Protein 1BYP (pdb70)

Radius of gyration: 12.36 Å; Cα contacts (8 Å, |Δi|>4): 236; chains: 1; bounding box: 28×30×32 Å

Secondary structure (DSSP, 8-state):
-EEEES-TTS--SEESSEEEE-TTEEEEEEE-SS--B--EE-TTSS-TT--HHHHSPPTT--B-STT-EEEEEE-S-EEEEEE-GGGTTTT-EEEEEE-

Structure (mmCIF, N/CA/C/O backbone):
data_1BYP
#
_entry.id   1BYP
#
_cell.length_a   55.900
_cell.length_b   55.900
_cell.length_c   68.200
_cell.angle_alpha   90.00
_cell.angle_beta   90.00
_cell.angle_gamma   90.00
#
_symmetry.space_group_name_H-M   'P 43 21 2'
#
loop_
_entity.id
_entity.type
_entity.pdbx_description
1 polymer 'PROTEIN (PLASTOCYANIN)'
2 non-polymer 'COPPER (II) ION'
3 water water
#
loop_
_atom_site.group_PDB
_atom_site.id
_atom_site.type_symbol
_atom_site.label_atom_id
_atom_site.label_alt_id
_atom_site.label_comp_id
_atom_site.label_asym_id
_atom_site.label_entity_id
_atom_site.label_seq_id
_atom_site.pdbx_PDB_ins_code
_atom_site.Cartn_x
_atom_site.Cartn_y
_atom_site.Cartn_z
_atom_site.occupancy
_atom_site.B_iso_or_equiv
_atom_site.auth_seq_id
_atom_site.auth_comp_id
_atom_site.auth_asym_id
_atom_site.auth_atom_id
_atom_site.pdbx_PDB_model_num
ATOM 1 N N . ALA A 1 1 ? 21.979 11.139 6.042 1.00 11.70 1 ALA A N 1
ATOM 2 C CA . ALA A 1 1 ? 20.593 11.089 5.481 1.00 11.71 1 ALA A CA 1
ATOM 3 C C . ALA A 1 1 ? 20.042 12.514 5.379 1.00 13.28 1 ALA A C 1
ATOM 4 O O . ALA A 1 1 ? 20.309 13.356 6.246 1.00 14.16 1 ALA A O 1
ATOM 6 N N . GLU A 1 2 ? 19.197 12.721 4.377 1.00 13.05 2 GLU A N 1
ATOM 7 C CA . GLU A 1 2 ? 18.502 14.018 4.283 1.00 12.61 2 GLU A CA 1
ATOM 8 C C . GLU A 1 2 ? 16.987 13.762 4.285 1.00 11.73 2 GLU A C 1
ATOM 9 O O . GLU A 1 2 ? 16.539 12.751 3.748 1.00 12.01 2 GLU A O 1
ATOM 15 N N . VAL A 1 3 ? 16.220 14.540 5.019 1.00 8.90 3 VAL A N 1
ATOM 16 C CA . VAL A 1 3 ? 14.759 14.377 5.070 1.00 8.96 3 VAL A CA 1
ATOM 17 C C . VAL A 1 3 ? 14.134 15.704 4.634 1.00 9.82 3 VAL A C 1
ATOM 18 O O . VAL A 1 3 ? 14.562 16.745 5.135 1.00 11.79 3 VAL A O 1
ATOM 22 N N . LEU A 1 4 ? 13.207 15.679 3.688 1.00 10.60 4 LEU A N 1
ATOM 23 C CA . LEU A 1 4 ? 12.582 16.920 3.229 1.00 8.29 4 LEU A CA 1
ATOM 24 C C . LEU A 1 4 ? 11.408 17.323 4.121 1.00 10.55 4 LEU A C 1
ATOM 25 O O . LEU A 1 4 ? 10.575 16.508 4.533 1.00 11.01 4 LEU A O 1
ATOM 30 N N . LEU A 1 5 ? 11.361 18.625 4.390 1.00 7.64 5 LEU A N 1
ATOM 31 C CA . LEU A 1 5 ? 10.276 19.184 5.189 1.00 9.48 5 LEU A CA 1
ATOM 32 C C . LEU A 1 5 ? 9.226 19.774 4.244 1.00 10.70 5 LEU A C 1
ATOM 33 O O . LEU A 1 5 ? 9.463 20.800 3.604 1.00 9.60 5 LEU A O 1
ATOM 38 N N . GLY A 1 6 ? 8.147 19.023 4.092 1.00 11.41 6 GLY A N 1
ATOM 39 C CA . GLY A 1 6 ? 7.055 19.305 3.188 1.00 11.49 6 GLY A CA 1
ATOM 40 C C . GLY A 1 6 ? 7.194 18.547 1.876 1.00 15.02 6 GLY A C 1
ATOM 41 O O . GLY A 1 6 ? 8.301 18.319 1.381 1.00 14.57 6 GLY A O 1
ATOM 42 N N . SER A 1 7 ? 6.049 18.242 1.283 1.00 12.93 7 SER A N 1
ATOM 43 C CA . SER A 1 7 ? 6.011 17.548 -0.015 1.00 12.90 7 SER A CA 1
ATOM 44 C C . SER A 1 7 ? 5.886 18.596 -1.107 1.00 12.87 7 SER A C 1
ATOM 45 O O . SER A 1 7 ? 5.268 19.645 -0.873 1.00 14.26 7 SER A O 1
ATOM 48 N N . SER A 1 8 ? 6.283 18.297 -2.342 1.00 12.74 8 SER A N 1
ATOM 49 C CA . SER A 1 8 ? 6.270 19.335 -3.362 1.00 15.21 8 SER A CA 1
ATOM 50 C C . SER A 1 8 ? 4.866 19.788 -3.738 1.00 16.81 8 SER A C 1
ATOM 51 O O . SER A 1 8 ? 4.714 20.884 -4.275 1.00 21.41 8 SER A O 1
ATOM 54 N N . ASP A 1 9 ? 3.884 18.915 -3.593 1.00 17.91 9 ASP A N 1
ATOM 55 C CA . ASP A 1 9 ? 2.501 19.261 -3.907 1.00 23.96 9 ASP A CA 1
ATOM 56 C C . ASP A 1 9 ? 1.827 20.065 -2.800 1.00 23.18 9 ASP A C 1
ATOM 57 O O . ASP A 1 9 ? 0.641 20.387 -2.905 1.00 25.24 9 ASP A O 1
ATOM 62 N N . GLY A 1 10 ? 2.546 20.363 -1.729 1.00 17.56 10 GLY A N 1
ATOM 63 C CA . GLY A 1 10 ? 2.097 21.134 -0.598 1.00 20.06 10 GLY A CA 1
ATOM 64 C C . GLY A 1 10 ? 1.717 20.289 0.613 1.00 16.00 10 GLY A C 1
ATOM 65 O O . GLY A 1 10 ? 1.445 20.853 1.686 1.00 15.99 10 GLY A O 1
ATOM 66 N N . GLY A 1 11 ? 1.827 18.969 0.489 1.00 13.67 11 GLY A N 1
ATOM 67 C CA . GLY A 1 11 ? 1.515 18.088 1.619 1.00 13.14 11 GLY A CA 1
ATOM 68 C C . GLY A 1 11 ? 2.381 18.376 2.834 1.00 15.65 11 GLY A C 1
ATOM 69 O O . GLY A 1 11 ? 3.603 18.581 2.745 1.00 13.55 11 GLY A O 1
ATOM 70 N N . LEU A 1 12 ? 1.736 18.543 3.993 1.00 9.69 12 LEU A N 1
ATOM 71 C CA . LEU A 1 12 ? 2.430 18.822 5.236 1.00 9.55 12 LEU A CA 1
ATOM 72 C C . LEU A 1 12 ? 3.002 17.541 5.828 1.00 11.66 12 LEU A C 1
ATOM 73 O O . LEU A 1 12 ? 2.514 17.016 6.827 1.00 11.80 12 LEU A O 1
ATOM 78 N N . ALA A 1 13 ? 4.107 17.077 5.255 1.00 11.29 13 ALA A N 1
ATOM 79 C CA . ALA A 1 13 ? 4.662 15.778 5.625 1.00 11.99 13 ALA A CA 1
ATOM 80 C C . ALA A 1 13 ? 6.200 15.833 5.589 1.00 10.01 13 ALA A C 1
ATOM 81 O O . ALA A 1 13 ? 6.736 16.636 4.830 1.00 11.57 13 ALA A O 1
ATOM 83 N N . PHE A 1 14 ? 6.825 14.954 6.360 1.00 10.02 14 PHE A N 1
ATOM 84 C CA . PHE A 1 14 ? 8.235 14.611 6.150 1.00 10.58 14 PHE A CA 1
ATOM 85 C C . PHE A 1 14 ? 8.330 13.671 4.950 1.00 12.60 14 PHE A C 1
ATOM 86 O O . PHE A 1 14 ? 7.490 12.783 4.823 1.00 11.95 14 PHE A O 1
ATOM 94 N N . VAL A 1 15 ? 9.317 13.868 4.084 1.00 9.72 15 VAL A N 1
ATOM 95 C CA . VAL A 1 15 ? 9.570 12.987 2.959 1.00 9.63 15 VAL A CA 1
ATOM 96 C C . VAL A 1 15 ? 11.045 12.554 2.972 1.00 14.52 15 VAL A C 1
ATOM 97 O O . VAL A 1 15 ? 11.896 13.417 2.740 1.00 12.15 15 VAL A O 1
ATOM 101 N N . PRO A 1 16 ? 11.336 11.302 3.301 1.00 14.98 16 PRO A N 1
ATOM 102 C CA . PRO A 1 16 ? 10.369 10.269 3.648 1.00 16.08 16 PRO A CA 1
ATOM 103 C C . PRO A 1 16 ? 9.894 10.411 5.086 1.00 13.68 16 PRO A C 1
ATOM 104 O O . PRO A 1 16 ? 10.504 11.148 5.869 1.00 13.87 16 PRO A O 1
ATOM 108 N N . SER A 1 17 ? 8.805 9.737 5.473 1.00 13.44 17 SER A N 1
ATOM 109 C CA . SER A 1 17 ? 8.318 9.900 6.841 1.00 11.14 17 SER A CA 1
ATOM 110 C C . SER A 1 17 ? 8.695 8.732 7.748 1.00 13.26 17 SER A C 1
ATOM 111 O O . SER A 1 17 ? 8.402 8.729 8.938 1.00 14.54 17 SER A O 1
ATOM 114 N N . ASP A 1 18 ? 9.313 7.725 7.171 1.00 12.88 18 ASP A N 1
ATOM 115 C CA . ASP A 1 18 ? 9.820 6.565 7.904 1.00 15.09 18 ASP A CA 1
ATOM 116 C C . ASP A 1 18 ? 11.146 6.175 7.240 1.00 13.90 18 ASP A C 1
ATOM 117 O O . ASP A 1 18 ? 11.216 6.116 6.008 1.00 16.96 18 ASP A O 1
ATOM 122 N N . LEU A 1 19 ? 12.239 6.293 7.979 1.00 13.93 19 LEU A N 1
ATOM 123 C CA . LEU A 1 19 ? 13.529 5.958 7.380 1.00 17.01 19 LEU A CA 1
ATOM 124 C C . LEU A 1 19 ? 14.415 5.231 8.394 1.00 14.18 19 LEU A C 1
ATOM 125 O O . LEU A 1 19 ? 14.152 5.271 9.592 1.00 15.19 19 LEU A O 1
ATOM 130 N N . SER A 1 20 ? 15.464 4.623 7.861 1.00 13.27 20 SER A N 1
ATOM 131 C CA . SER A 1 20 ? 16.458 3.928 8.673 1.00 18.93 20 SER A CA 1
ATOM 132 C C . SER A 1 20 ? 17.845 4.549 8.463 1.00 13.57 20 SER A C 1
ATOM 133 O O . SER A 1 20 ? 18.230 4.818 7.325 1.00 15.59 20 SER A O 1
ATOM 136 N N . ILE A 1 21 ? 18.566 4.723 9.556 1.00 13.87 21 ILE A N 1
ATOM 137 C CA . ILE A 1 21 ? 19.928 5.253 9.468 1.00 13.67 21 ILE A CA 1
ATOM 138 C C . ILE A 1 21 ? 20.870 4.402 10.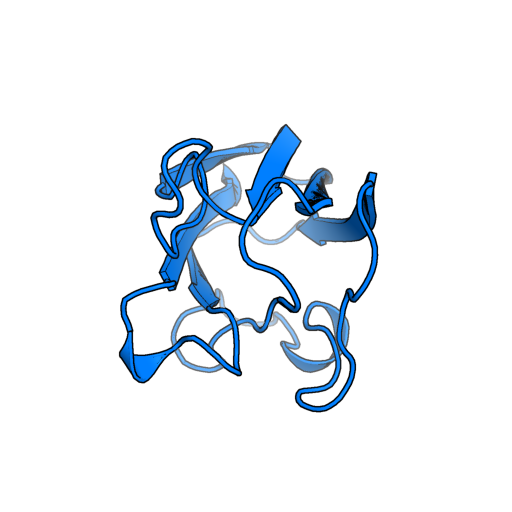315 1.00 16.63 21 ILE A C 1
ATOM 139 O O . ILE A 1 21 ? 20.415 3.559 11.088 1.00 16.51 21 ILE A O 1
ATOM 144 N N . ALA A 1 22 ? 22.166 4.624 10.130 1.00 12.62 22 ALA A N 1
ATOM 145 C CA . ALA A 1 22 ? 23.190 3.944 10.920 1.00 14.87 22 ALA A CA 1
ATOM 146 C C . ALA A 1 22 ? 23.446 4.704 12.214 1.00 16.85 22 ALA A C 1
ATOM 147 O O . ALA A 1 22 ? 23.299 5.928 12.260 1.00 15.96 22 ALA A O 1
ATOM 149 N N . SER A 1 23 ? 23.757 3.988 13.294 1.00 12.30 23 SER A N 1
ATOM 150 C CA . SER A 1 23 ? 24.194 4.678 14.515 1.00 14.40 23 SER A CA 1
ATOM 151 C C . SER A 1 23 ? 25.360 5.634 14.200 1.00 11.55 23 SER A C 1
ATOM 152 O O . SER A 1 23 ? 26.317 5.227 13.537 1.00 14.72 23 SER A O 1
ATOM 155 N N . GLY A 1 24 ? 25.254 6.901 14.582 1.00 12.02 24 GLY A N 1
ATOM 156 C CA . GLY A 1 24 ? 26.249 7.930 14.334 1.00 11.91 24 GLY A CA 1
ATOM 157 C C . GLY A 1 24 ? 26.000 8.718 13.053 1.00 14.34 24 GLY A C 1
ATOM 158 O O . GLY A 1 24 ? 26.810 9.570 12.687 1.00 12.46 24 GLY A O 1
ATOM 159 N N . GLU A 1 25 ? 24.944 8.385 12.312 1.00 10.64 25 GLU A N 1
ATOM 160 C CA . GLU A 1 25 ? 24.613 9.075 11.070 1.00 13.17 25 GLU A CA 1
ATOM 161 C C . GLU A 1 25 ? 23.979 10.439 11.361 1.00 11.68 25 GLU A C 1
ATOM 162 O O . GLU A 1 25 ? 23.207 10.600 12.310 1.00 10.79 25 GLU A O 1
ATOM 168 N N . LYS A 1 26 ? 24.389 11.421 10.560 1.00 9.96 26 LYS A N 1
ATOM 169 C CA . LYS A 1 26 ? 23.806 12.756 10.621 1.00 9.68 26 LYS A CA 1
ATOM 170 C C . LYS A 1 26 ? 22.539 12.849 9.759 1.00 11.28 26 LYS A C 1
ATOM 171 O O . LYS A 1 26 ? 22.512 12.448 8.591 1.00 12.35 26 LYS A O 1
ATOM 177 N N . ILE A 1 27 ? 21.457 13.330 10.365 1.00 9.90 27 ILE A N 1
ATOM 178 C CA . ILE A 1 27 ? 20.264 13.623 9.575 1.00 10.61 27 ILE A CA 1
ATOM 179 C C . ILE A 1 27 ? 20.191 15.133 9.311 1.00 9.43 27 ILE A C 1
ATOM 180 O O . ILE A 1 27 ? 20.206 15.930 10.237 1.00 11.57 27 ILE A O 1
ATOM 185 N N . THR A 1 28 ? 20.050 15.507 8.049 1.00 11.17 28 THR A N 1
ATOM 186 C CA . THR A 1 28 ? 19.804 16.920 7.731 1.00 10.68 28 THR A CA 1
ATOM 187 C C . THR A 1 28 ? 18.347 17.084 7.293 1.00 11.27 28 THR A C 1
ATOM 188 O O . THR A 1 28 ? 17.927 16.532 6.272 1.00 12.03 28 THR A O 1
ATOM 192 N N . PHE A 1 29 ? 17.611 17.869 8.070 1.00 8.81 29 PHE A N 1
ATOM 193 C CA . PHE A 1 29 ? 16.223 18.171 7.717 1.00 8.80 29 PHE A CA 1
ATOM 194 C C . PHE A 1 29 ? 16.176 19.481 6.922 1.00 10.76 29 PHE A C 1
ATOM 195 O O . PHE A 1 29 ? 16.662 20.505 7.398 1.00 14.44 29 PHE A O 1
ATOM 203 N N . LYS A 1 30 ? 15.691 19.423 5.705 1.00 8.61 30 LYS A N 1
ATOM 204 C CA . LYS A 1 30 ? 15.783 20.528 4.760 1.00 12.33 30 LYS A CA 1
ATOM 205 C C . LYS A 1 30 ? 14.408 21.072 4.370 1.00 12.02 30 LYS A C 1
ATOM 206 O O . LYS A 1 30 ? 13.571 20.331 3.846 1.00 10.61 30 LYS A O 1
ATOM 212 N N . ASN A 1 31 ? 14.231 22.388 4.424 1.00 11.70 31 ASN A N 1
ATOM 213 C CA . ASN A 1 31 ? 12.962 23.001 4.012 1.00 13.24 31 ASN A CA 1
ATOM 214 C C . ASN A 1 31 ? 12.707 22.768 2.527 1.00 14.08 31 ASN A C 1
ATOM 215 O O . ASN A 1 31 ? 13.582 23.025 1.700 1.00 14.96 31 ASN A O 1
ATOM 220 N N . ASN A 1 32 ? 11.537 22.232 2.183 1.00 11.10 32 ASN A N 1
ATOM 221 C CA . ASN A 1 32 ? 11.225 21.892 0.798 1.00 9.77 32 ASN A CA 1
ATOM 222 C C . A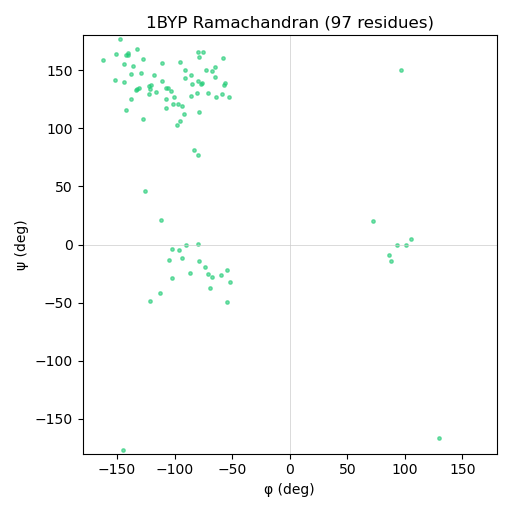SN A 1 32 ? 9.979 22.628 0.324 1.00 14.44 32 ASN A C 1
ATOM 223 O O . ASN A 1 32 ? 9.993 23.288 -0.717 1.00 15.99 32 ASN A O 1
ATOM 228 N N . ALA A 1 33 ? 8.897 22.612 1.091 1.00 12.72 33 ALA A N 1
ATOM 229 C CA . ALA A 1 33 ? 7.694 23.376 0.765 1.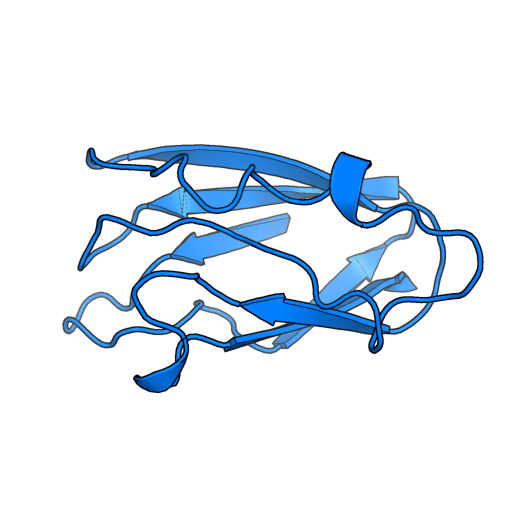00 14.27 33 ALA A CA 1
ATOM 230 C C . ALA A 1 33 ? 6.805 23.523 2.002 1.00 14.59 33 ALA A C 1
ATOM 231 O O . ALA A 1 33 ? 6.927 22.745 2.948 1.00 12.25 33 ALA A O 1
ATOM 233 N N . GLY A 1 34 ? 5.929 24.528 1.992 1.00 14.68 34 GLY A N 1
ATOM 234 C CA . GLY A 1 34 ? 4.921 24.692 3.030 1.00 14.38 34 GLY A CA 1
ATOM 235 C C . GLY A 1 34 ? 5.436 25.146 4.377 1.00 14.26 34 GLY A C 1
ATOM 236 O O . GLY A 1 34 ? 4.818 24.926 5.428 1.00 13.47 34 GLY A O 1
ATOM 237 N N . PHE A 1 35 ? 6.630 25.750 4.420 1.00 16.95 35 PHE A N 1
ATOM 238 C CA . PHE A 1 35 ? 7.169 26.190 5.703 1.00 18.54 35 PHE A CA 1
ATOM 239 C C . PHE A 1 35 ? 6.445 27.446 6.170 1.00 20.52 35 PHE A C 1
ATOM 240 O O . PHE A 1 35 ? 5.652 28.021 5.417 1.00 20.29 35 PHE A O 1
ATOM 248 N N . PRO A 1 36 ? 6.630 27.775 7.441 1.00 20.31 36 PRO A N 1
ATOM 249 C CA . PRO A 1 36 ? 7.711 27.288 8.272 1.00 15.42 36 PRO A CA 1
ATOM 250 C C . PRO A 1 36 ? 7.488 25.876 8.811 1.00 13.22 36 PRO A C 1
ATOM 251 O O . PRO A 1 36 ? 6.359 25.446 9.013 1.00 15.59 36 PRO A O 1
ATOM 255 N N . HIS A 1 37 ? 8.573 25.244 9.246 1.00 13.20 37 HIS A N 1
ATOM 256 C CA . HIS A 1 37 ? 8.552 23.940 9.898 1.00 12.37 37 HIS A CA 1
ATOM 257 C C . HIS A 1 37 ? 9.598 23.951 11.017 1.00 12.33 37 HIS A C 1
ATOM 258 O O . HIS A 1 37 ? 10.507 24.791 11.022 1.00 15.40 37 HIS A O 1
ATOM 265 N N . ASN A 1 38 ? 9.510 23.004 11.938 1.00 10.97 38 ASN A N 1
ATOM 266 C CA . ASN A 1 38 ? 10.654 22.675 12.791 1.00 11.58 38 ASN A CA 1
ATOM 267 C C . ASN A 1 38 ? 10.628 21.172 13.061 1.00 14.55 38 ASN A C 1
ATOM 268 O O . ASN A 1 38 ? 9.829 20.436 12.464 1.00 11.69 38 ASN A O 1
ATOM 273 N N . ASP A 1 39 ? 11.566 20.702 13.875 1.00 13.03 39 ASP A N 1
ATOM 274 C CA . ASP A 1 39 ? 11.527 19.311 14.268 1.00 14.93 39 ASP A CA 1
ATOM 275 C C . ASP A 1 39 ? 11.722 19.167 15.766 1.00 10.92 39 ASP A C 1
ATOM 276 O O . ASP A 1 39 ? 12.728 19.585 16.332 1.00 12.47 39 ASP A O 1
ATOM 281 N N . LEU A 1 40 ? 10.816 18.331 16.250 1.00 10.33 40 LEU A N 1
ATOM 282 C CA . LEU A 1 40 ? 10.824 18.096 17.699 1.00 14.44 40 LEU A CA 1
ATOM 283 C C . LEU A 1 40 ? 10.713 16.586 17.946 1.00 14.31 40 LEU A C 1
ATOM 284 O O . LEU A 1 40 ? 9.796 16.006 17.368 1.00 14.77 40 LEU A O 1
ATOM 289 N N . PHE A 1 41 ? 11.551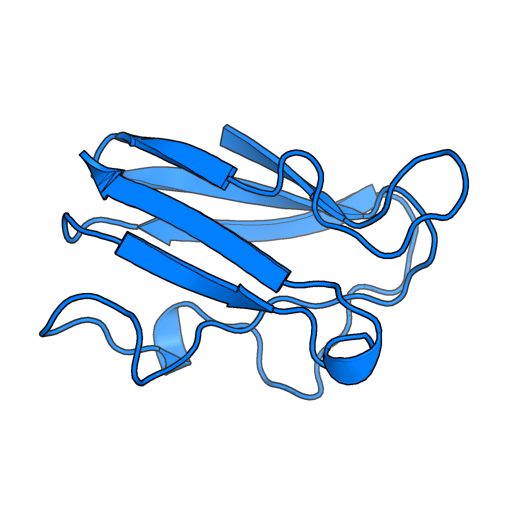 16.049 18.817 1.00 13.08 41 PHE A N 1
ATOM 290 C CA . PHE A 1 41 ? 11.420 14.618 19.133 1.00 13.75 41 PHE A CA 1
ATOM 291 C C . PHE A 1 41 ? 10.481 14.443 20.325 1.00 15.24 41 PHE A C 1
ATOM 292 O O . PHE A 1 41 ? 10.498 15.238 21.264 1.00 17.19 41 PHE A O 1
ATOM 300 N N . ASP A 1 42 ? 9.697 13.381 20.276 1.00 17.18 42 ASP A N 1
ATOM 301 C CA . ASP A 1 42 ? 8.754 13.004 21.323 1.00 20.73 42 ASP A CA 1
ATOM 302 C C . ASP A 1 42 ? 9.489 12.318 22.482 1.00 15.22 42 ASP A C 1
ATOM 303 O O . ASP A 1 42 ? 9.939 11.180 22.346 1.00 15.40 42 ASP A O 1
ATOM 308 N N . LYS A 1 43 ? 9.497 12.968 23.634 1.00 19.73 43 LYS A N 1
ATOM 309 C CA . LYS A 1 43 ? 10.112 12.458 24.846 1.00 23.69 43 LYS A CA 1
ATOM 310 C C . LYS A 1 43 ? 9.652 11.091 25.303 1.00 25.90 43 LYS A C 1
ATOM 311 O O . LYS A 1 43 ? 10.440 10.357 25.918 1.00 27.55 43 LYS A O 1
ATOM 317 N N . LYS A 1 44 ? 8.473 10.619 24.901 1.00 26.72 44 LYS A N 1
ATOM 318 C CA . LYS A 1 44 ? 8.042 9.278 25.286 1.00 28.91 44 LYS A CA 1
ATOM 319 C C . LYS A 1 44 ? 8.390 8.217 24.247 1.00 27.65 44 LYS A C 1
ATOM 320 O O . LYS A 1 44 ? 7.988 7.063 24.438 1.00 26.72 44 LYS A O 1
ATOM 326 N N . GLU A 1 45 ? 8.816 8.603 23.046 1.00 22.63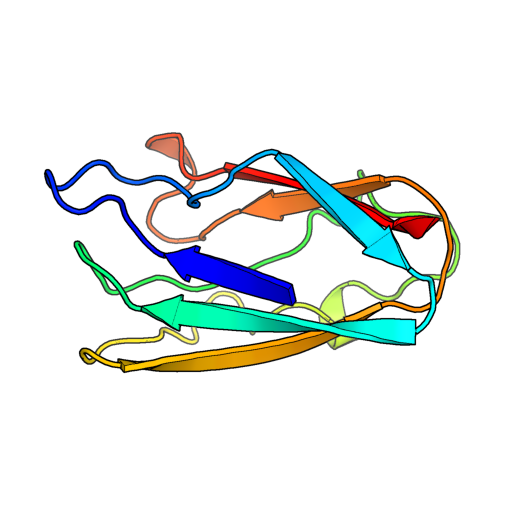 45 GLU A N 1
ATOM 327 C CA . GLU A 1 45 ? 9.047 7.625 21.983 1.00 21.60 45 GLU A CA 1
ATOM 328 C C . GLU A 1 45 ? 10.472 7.763 21.431 1.00 18.64 45 GLU A C 1
ATOM 329 O O . GLU A 1 45 ? 10.651 7.893 20.217 1.00 20.08 45 GLU A O 1
ATOM 335 N N . VAL A 1 46 ? 11.446 7.873 22.307 1.00 20.51 46 VAL A N 1
ATOM 336 C CA . VAL A 1 46 ? 12.860 7.753 21.951 1.00 21.40 46 VAL A CA 1
ATOM 337 C C . VAL A 1 46 ? 13.507 6.712 22.865 1.00 22.73 46 VAL A C 1
ATOM 338 O O . VAL A 1 46 ? 12.952 6.457 23.935 1.00 21.60 46 VAL A O 1
ATOM 342 N N . PRO A 1 47 ? 14.639 6.144 22.482 1.00 25.74 47 PRO A N 1
ATOM 343 C CA . PRO A 1 47 ? 15.345 5.162 23.297 1.00 26.11 47 PRO A CA 1
ATOM 344 C C . PRO A 1 47 ? 15.724 5.708 24.670 1.00 24.83 47 PRO A C 1
ATOM 345 O O . PRO A 1 47 ? 16.002 6.890 24.850 1.00 21.05 47 PRO A O 1
ATOM 349 N N . ALA A 1 48 ? 15.993 4.808 25.619 1.00 27.92 48 ALA A N 1
ATOM 350 C CA . ALA A 1 48 ? 16.394 5.225 26.962 1.00 32.99 48 ALA A CA 1
ATOM 351 C C . ALA A 1 48 ? 17.738 5.942 26.955 1.00 28.85 48 ALA A C 1
ATOM 352 O O . ALA A 1 48 ? 18.643 5.616 26.190 1.00 32.57 48 ALA A O 1
ATOM 354 N N . GLY A 1 49 ? 17.898 6.954 27.809 1.00 28.80 49 GLY A N 1
ATOM 355 C CA . GLY A 1 49 ? 19.169 7.653 27.877 1.00 35.03 49 GLY A CA 1
ATOM 356 C C . GLY A 1 49 ? 19.312 8.823 26.913 1.00 35.93 49 GLY A C 1
ATOM 357 O O . GLY A 1 49 ? 20.308 9.551 26.984 1.00 39.98 49 GLY A O 1
ATOM 358 N N . VAL A 1 50 ? 18.435 8.937 25.922 1.00 31.31 50 VAL A N 1
ATOM 359 C CA . VAL A 1 50 ? 18.467 10.065 24.988 1.00 27.03 50 VAL A CA 1
ATOM 360 C C . VAL A 1 50 ? 17.801 11.276 25.638 1.00 25.51 50 VAL A C 1
ATOM 361 O O . VAL A 1 50 ? 16.675 11.212 26.129 1.00 26.02 50 VAL A O 1
ATOM 365 N N . ASP A 1 51 ? 18.476 12.415 25.595 1.00 28.54 51 ASP A N 1
ATOM 366 C CA . ASP A 1 51 ? 17.904 13.680 26.050 1.00 26.52 51 ASP A CA 1
ATOM 367 C C . ASP A 1 51 ? 17.306 14.432 24.854 1.00 20.82 51 ASP A C 1
ATOM 368 O O . ASP A 1 51 ? 18.038 14.837 23.957 1.00 22.44 51 ASP A O 1
ATOM 373 N N . VAL A 1 52 ? 15.988 14.444 24.786 1.00 23.81 52 VAL A N 1
ATOM 374 C CA . VAL A 1 52 ? 15.197 15.066 23.738 1.00 23.33 52 VAL A CA 1
ATOM 375 C C . VAL A 1 52 ? 15.428 16.557 23.596 1.00 23.17 52 VAL A C 1
ATOM 376 O O . VAL A 1 52 ? 15.434 17.103 22.480 1.00 19.88 52 VAL A O 1
ATOM 38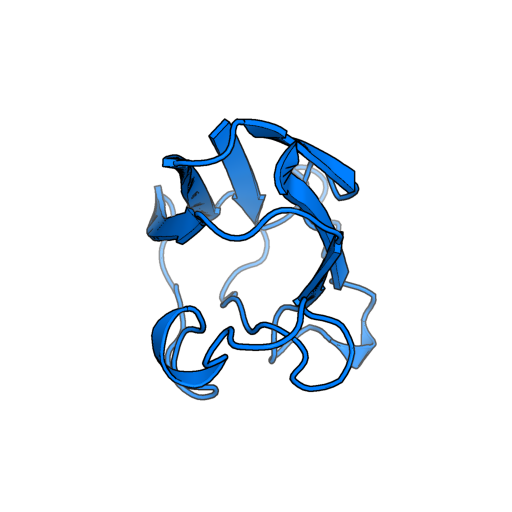0 N N . THR A 1 53 ? 15.852 17.233 24.670 1.00 21.68 53 THR A N 1
ATOM 381 C CA . THR A 1 53 ? 16.168 18.651 24.567 1.00 28.84 53 THR A CA 1
ATOM 382 C C . THR A 1 53 ? 17.477 18.912 23.836 1.00 27.66 53 THR A C 1
ATOM 383 O O . THR A 1 53 ? 17.664 19.991 23.266 1.00 28.92 53 THR A O 1
ATOM 387 N N . LYS A 1 54 ? 18.354 17.913 23.729 1.00 23.90 54 LYS A N 1
ATOM 388 C CA . LYS A 1 54 ? 19.579 18.115 22.973 1.00 26.23 54 LYS A CA 1
ATOM 389 C C . LYS A 1 54 ? 19.405 17.842 21.489 1.00 24.23 54 LYS A C 1
ATOM 390 O O . LYS A 1 54 ? 20.147 18.354 20.645 1.00 29.46 54 LYS A O 1
ATOM 396 N N . ILE A 1 55 ? 18.423 17.030 21.118 1.00 16.45 55 ILE A N 1
ATOM 397 C CA . ILE A 1 55 ? 18.285 16.671 19.714 1.00 16.57 55 ILE A CA 1
ATOM 398 C C . ILE A 1 55 ? 17.133 17.382 19.020 1.00 15.15 55 ILE A C 1
ATOM 399 O O . ILE A 1 55 ? 17.042 17.384 17.789 1.00 17.31 55 ILE A O 1
ATOM 404 N N . SER A 1 56 ? 16.242 18.002 19.778 1.00 16.63 56 SER A N 1
ATOM 405 C CA . SER A 1 56 ? 15.110 18.731 19.219 1.00 15.06 56 SER A CA 1
ATOM 406 C C . SER A 1 56 ? 15.483 20.199 19.002 1.00 18.09 56 SER A C 1
ATOM 407 O O . SER A 1 56 ? 16.220 20.806 19.772 1.00 17.81 56 SER A O 1
ATOM 410 N N . MET A 1 57 ? 14.853 20.815 18.003 1.00 17.06 57 MET A N 1
ATOM 411 C CA . MET A 1 57 ? 14.804 22.276 18.001 1.00 17.96 57 MET A CA 1
ATOM 412 C C . MET A 1 57 ? 13.937 22.730 19.182 1.00 19.63 57 MET A C 1
ATOM 413 O O . MET A 1 57 ? 12.918 22.111 19.496 1.00 20.98 57 MET A O 1
ATOM 418 N N . PRO A 1 58 ? 14.216 23.889 19.760 1.00 22.63 58 PRO A N 1
ATOM 419 C CA . PRO A 1 58 ? 13.262 24.511 20.679 1.00 25.87 58 PRO A CA 1
ATOM 420 C C . PRO A 1 58 ? 11.922 24.685 19.964 1.00 28.40 58 PRO A C 1
ATOM 421 O O . PRO A 1 58 ? 11.884 24.928 18.756 1.00 25.95 58 PRO A O 1
ATOM 425 N N . GLU A 1 59 ? 10.829 24.411 20.656 1.00 27.48 59 GLU A N 1
ATOM 426 C CA . GLU A 1 59 ? 9.484 24.372 20.130 1.00 35.75 59 GLU A CA 1
ATOM 427 C C . GLU A 1 59 ? 9.100 25.628 19.363 1.00 38.07 59 GLU A C 1
ATOM 428 O O . GLU A 1 59 ? 8.275 25.553 18.449 1.00 39.37 59 GLU A O 1
ATOM 434 N N . GLU A 1 60 ? 9.633 26.775 19.769 1.00 33.12 60 GLU A N 1
ATOM 435 C CA . GLU A 1 60 ? 9.308 28.039 19.149 1.00 36.34 60 GLU A CA 1
ATOM 436 C C . GLU A 1 60 ? 10.287 28.514 18.091 1.00 33.34 60 GLU A C 1
ATOM 437 O O . GLU A 1 60 ? 10.061 29.554 17.464 1.00 31.97 60 GLU A O 1
ATOM 443 N N . ASP A 1 61 ? 11.397 27.814 17.881 1.00 24.91 61 ASP A N 1
ATOM 444 C CA . ASP A 1 61 ? 12.285 28.136 16.766 1.00 25.45 61 ASP A CA 1
ATOM 445 C C . ASP A 1 61 ? 11.704 27.534 15.480 1.00 22.16 61 ASP A C 1
ATOM 446 O O . ASP A 1 61 ? 11.307 26.368 15.498 1.00 22.80 61 ASP A O 1
ATOM 451 N N . LEU A 1 62 ? 11.796 28.268 14.383 1.00 18.08 62 LEU A N 1
ATOM 452 C CA . LEU A 1 62 ? 11.221 27.844 13.110 1.00 18.85 62 LEU A CA 1
ATOM 453 C C . LEU A 1 62 ? 12.265 27.937 11.993 1.00 20.12 62 LEU A C 1
ATOM 454 O O . LEU A 1 62 ? 13.117 28.822 11.972 1.00 18.98 62 LEU A O 1
ATOM 459 N N . LEU A 1 63 ? 12.184 27.048 11.017 1.00 14.56 63 LEU A N 1
ATOM 460 C CA . LEU A 1 63 ? 12.885 27.205 9.743 1.00 15.59 63 LEU A CA 1
ATOM 461 C C . LEU A 1 63 ? 11.922 27.910 8.791 1.00 15.22 63 LEU A C 1
ATOM 462 O O . LEU A 1 63 ? 10.909 27.327 8.433 1.00 15.38 63 LEU A O 1
ATOM 467 N N . ASN A 1 64 ? 12.210 29.152 8.407 1.00 16.69 64 ASN A N 1
ATOM 468 C CA . ASN A 1 64 ? 11.228 29.989 7.738 1.00 20.06 64 ASN A CA 1
ATOM 469 C C . ASN A 1 64 ? 11.438 30.081 6.233 1.00 20.09 64 ASN A C 1
ATOM 470 O O . ASN A 1 64 ? 10.491 30.307 5.478 1.00 22.14 64 ASN A O 1
ATOM 475 N N . ALA A 1 65 ? 12.681 29.947 5.784 1.00 18.31 65 ALA A N 1
ATOM 476 C CA . ALA A 1 65 ? 13.012 30.311 4.408 1.00 21.87 65 ALA A CA 1
ATOM 477 C C . ALA A 1 65 ? 13.341 29.106 3.551 1.00 19.36 65 ALA A C 1
ATOM 478 O O . ALA A 1 65 ? 13.714 28.051 4.059 1.00 15.03 65 ALA A O 1
ATOM 480 N N . PRO A 1 66 ? 13.186 29.191 2.238 1.00 20.33 66 PRO A N 1
ATOM 481 C CA . PRO A 1 66 ? 13.553 28.072 1.381 1.00 19.85 66 PRO A CA 1
ATOM 482 C C . PRO A 1 66 ? 15.016 27.700 1.589 1.00 20.13 66 PRO A C 1
ATOM 483 O O . PRO A 1 66 ? 15.839 28.561 1.917 1.00 20.55 66 PRO A O 1
ATOM 487 N N . GLY A 1 67 ? 15.277 26.397 1.665 1.00 24.28 67 GLY A N 1
ATOM 488 C CA . GLY A 1 67 ? 16.636 25.890 1.773 1.00 25.31 67 GLY A CA 1
ATOM 489 C C . GLY A 1 67 ? 17.171 25.816 3.193 1.00 22.98 67 GLY A C 1
ATOM 490 O O . GLY A 1 67 ? 18.285 25.322 3.410 1.00 22.79 67 GLY A O 1
ATOM 491 N N . GLU A 1 68 ? 16.465 26.375 4.178 1.00 13.92 68 GLU A N 1
ATOM 492 C CA . GLU A 1 68 ? 17.034 26.326 5.532 1.00 15.47 68 GLU A CA 1
ATOM 493 C C . GLU A 1 68 ? 17.124 24.867 5.997 1.00 15.39 68 GLU A C 1
ATOM 494 O O . GLU A 1 68 ? 16.253 24.066 5.654 1.00 16.09 68 GLU A O 1
ATOM 500 N N . GLU A 1 69 ? 18.065 24.574 6.883 1.00 14.40 69 GLU A N 1
ATOM 501 C CA . GLU A 1 69 ? 18.366 23.212 7.308 1.00 15.34 69 GLU A CA 1
ATOM 502 C C . GLU A 1 69 ? 18.545 23.153 8.828 1.00 15.30 69 GLU A C 1
ATOM 503 O O . GLU A 1 69 ? 18.973 24.117 9.454 1.00 16.21 69 GLU A O 1
ATOM 509 N N . TYR A 1 70 ? 18.286 21.982 9.385 1.00 12.61 70 TYR A N 1
ATOM 510 C CA . TYR A 1 70 ? 18.562 21.642 10.772 1.00 10.88 70 TYR A CA 1
ATOM 511 C C . TYR A 1 70 ? 19.131 20.210 10.770 1.00 12.47 70 TYR A C 1
ATOM 512 O O . TYR A 1 70 ? 18.534 19.321 10.169 1.00 12.80 70 TYR A O 1
ATOM 521 N N . SER A 1 71 ? 20.302 20.033 11.352 1.00 12.00 71 SER A N 1
ATOM 522 C CA . SER A 1 71 ? 21.001 18.749 11.357 1.00 12.13 71 SER A CA 1
ATOM 523 C C . SER A 1 71 ? 21.173 18.234 12.777 1.00 13.08 71 SER A C 1
ATOM 524 O O . SER A 1 71 ? 21.421 18.994 13.716 1.00 13.99 71 SER A O 1
ATOM 527 N N . VAL A 1 72 ? 21.115 16.910 12.910 1.00 12.38 72 VAL A N 1
ATOM 528 C CA . VAL A 1 72 ? 21.323 16.284 14.208 1.00 15.38 72 VAL A CA 1
ATOM 529 C C . VAL A 1 72 ? 21.893 14.885 13.997 1.00 13.03 72 VAL A C 1
ATOM 530 O O . VAL A 1 72 ? 21.680 14.261 12.963 1.00 12.63 72 VAL A O 1
ATOM 534 N N . THR A 1 73 ? 22.825 14.514 14.873 1.00 13.69 73 THR A N 1
ATOM 535 C CA . THR A 1 73 ? 23.361 13.159 14.776 1.00 12.51 73 THR A CA 1
ATOM 536 C C . THR A 1 73 ? 22.742 12.298 15.878 1.00 15.08 73 THR A C 1
ATOM 537 O O . THR A 1 73 ? 22.765 12.695 17.040 1.00 14.80 73 THR A O 1
ATOM 541 N N . LEU A 1 74 ? 22.273 11.122 15.489 1.00 12.54 74 LEU A N 1
ATOM 542 C CA . LEU A 1 74 ? 21.747 10.171 16.469 1.00 14.15 74 LEU A CA 1
ATOM 543 C C . LEU A 1 74 ? 22.721 9.005 16.657 1.00 13.43 74 LEU A C 1
ATOM 544 O O . LEU A 1 74 ? 23.137 8.361 15.702 1.00 13.67 74 LEU A O 1
ATOM 549 N N . THR A 1 75 ? 22.967 8.640 17.907 1.00 15.40 75 THR A N 1
ATOM 550 C CA . THR A 1 75 ? 23.859 7.529 18.214 1.00 22.65 75 THR A CA 1
ATOM 551 C C . THR A 1 75 ? 23.158 6.331 18.832 1.00 19.90 75 THR A C 1
ATOM 552 O O . THR A 1 75 ? 23.491 5.196 18.479 1.00 24.23 75 THR A O 1
ATOM 556 N N . GLU A 1 76 ? 22.226 6.524 19.763 1.00 20.25 76 GLU A N 1
ATOM 557 C CA . GLU A 1 76 ? 21.581 5.420 20.468 1.00 20.42 76 GLU A CA 1
ATOM 558 C C . GLU A 1 76 ? 20.636 4.650 19.554 1.00 21.42 76 GLU A C 1
ATOM 559 O O . GLU A 1 76 ? 19.870 5.261 18.805 1.00 17.66 76 GLU A O 1
ATOM 565 N N . LYS A 1 77 ? 20.764 3.325 19.524 1.00 17.96 77 LYS A N 1
ATOM 566 C CA . LYS A 1 77 ? 19.959 2.499 18.626 1.00 18.82 77 LYS A CA 1
ATOM 567 C C . LYS A 1 77 ? 18.508 2.414 19.094 1.00 19.59 77 LYS A C 1
ATOM 568 O O . LYS A 1 77 ? 18.218 2.481 20.287 1.00 19.85 77 LYS A O 1
ATOM 574 N N . GLY A 1 78 ? 17.598 2.250 18.146 1.00 16.91 78 GLY A N 1
ATOM 575 C CA . GLY A 1 78 ? 16.176 2.112 18.472 1.00 17.90 78 GLY A CA 1
ATOM 576 C C . GLY A 1 78 ? 15.344 3.075 17.617 1.00 18.29 78 GLY A C 1
ATOM 577 O O . GLY A 1 78 ? 15.831 3.604 16.618 1.00 16.20 78 GLY A O 1
ATOM 578 N N . THR A 1 79 ? 14.086 3.245 18.003 1.00 18.33 79 THR A N 1
ATOM 579 C CA . THR A 1 79 ? 13.130 4.021 17.227 1.00 19.22 79 THR A CA 1
ATOM 580 C C . THR A 1 79 ? 12.858 5.376 17.865 1.00 15.92 79 THR A C 1
ATOM 581 O O . THR A 1 79 ? 12.835 5.515 19.089 1.00 16.24 79 THR A O 1
ATOM 585 N N . TYR A 1 80 ? 12.864 6.412 17.035 1.00 13.05 80 TYR A N 1
ATOM 586 C CA . TYR A 1 80 ? 12.644 7.785 17.476 1.00 13.17 80 TYR A CA 1
ATOM 587 C C . TYR A 1 80 ? 11.424 8.344 16.732 1.00 14.58 80 TYR A C 1
ATOM 588 O O . TYR A 1 80 ? 11.369 8.247 15.511 1.00 14.37 80 TYR A O 1
ATOM 597 N N . LYS A 1 81 ? 10.516 8.991 17.461 1.00 14.19 81 LYS A N 1
ATOM 598 C CA . LYS A 1 81 ? 9.387 9.598 16.744 1.00 15.10 81 LYS A CA 1
ATOM 599 C C . LYS A 1 81 ? 9.578 11.113 16.838 1.00 11.04 81 LYS A C 1
ATOM 600 O O . LYS A 1 81 ? 10.055 11.588 17.867 1.00 15.09 81 LYS A O 1
ATOM 606 N N . PHE A 1 82 ? 9.268 11.797 15.745 1.00 12.91 82 PHE A N 1
ATOM 607 C CA . PHE A 1 82 ? 9.436 13.254 15.750 1.00 12.82 82 PHE A CA 1
ATOM 608 C C . PHE A 1 82 ? 8.278 13.916 15.016 1.00 11.55 82 PHE A C 1
ATOM 609 O O . PHE A 1 82 ? 7.457 13.260 14.365 1.00 12.09 82 PHE A O 1
ATOM 617 N N . TYR A 1 83 ? 8.126 15.220 15.239 1.00 9.15 83 TYR A N 1
ATOM 618 C CA . TYR A 1 83 ? 7.027 15.925 14.598 1.00 11.30 83 TYR A CA 1
ATOM 619 C C . TYR A 1 83 ? 7.399 17.385 14.367 1.00 9.15 83 TYR A C 1
ATOM 620 O O . TYR A 1 83 ? 8.366 17.883 14.931 1.00 13.87 83 TYR A O 1
ATOM 629 N N . CYS A 1 84 ? 6.627 18.038 13.513 1.00 9.67 84 CYS A N 1
ATOM 630 C CA . CYS A 1 84 ? 6.787 19.477 13.300 1.00 8.75 84 CYS A CA 1
ATOM 631 C C . CYS A 1 84 ? 5.747 20.203 14.164 1.00 11.58 84 CYS A C 1
ATOM 632 O O . CYS A 1 84 ? 4.547 19.956 13.975 1.00 12.73 84 CYS A O 1
ATOM 635 N N . ALA A 1 85 ? 6.179 21.071 15.065 1.00 14.20 85 ALA A N 1
ATOM 636 C CA . ALA A 1 85 ? 5.309 21.726 16.040 1.00 15.63 85 ALA A CA 1
ATOM 637 C C . ALA A 1 85 ? 4.133 22.461 15.426 1.00 12.69 85 ALA A C 1
ATOM 638 O O . ALA A 1 85 ? 2.978 22.105 15.695 1.00 16.70 85 ALA A O 1
ATOM 640 N N . PRO A 1 86 ? 4.321 23.307 14.423 1.00 12.97 86 PRO A N 1
ATOM 641 C CA . PRO A 1 86 ? 3.170 24.051 13.904 1.00 17.09 86 PRO A CA 1
ATOM 642 C C . PRO A 1 86 ? 2.195 23.177 13.134 1.00 16.28 86 PRO A C 1
ATOM 643 O O . PRO A 1 86 ? 1.004 23.488 12.999 1.00 18.68 86 PRO A O 1
ATOM 647 N N . HIS A 1 87 ? 2.682 22.069 12.588 1.00 11.66 87 HIS A N 1
ATOM 648 C CA . HIS A 1 87 ? 1.897 21.172 11.768 1.00 13.00 87 HIS A CA 1
ATOM 649 C C . HIS A 1 87 ? 1.631 19.818 12.418 1.00 9.66 87 HIS A C 1
ATOM 650 O O . HIS A 1 87 ? 1.206 18.889 11.722 1.00 12.70 87 HIS A O 1
ATOM 657 N N . ALA A 1 88 ? 1.721 19.710 13.731 1.00 11.49 88 ALA A N 1
ATOM 658 C CA . ALA A 1 88 ? 1.606 18.415 14.408 1.00 18.48 88 ALA 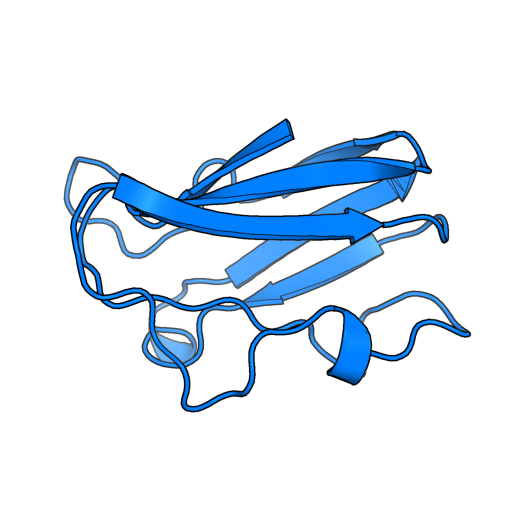A CA 1
ATOM 659 C C . ALA A 1 88 ? 0.193 17.831 14.359 1.00 16.19 88 ALA A C 1
ATOM 660 O O . ALA A 1 88 ? 0.001 16.667 13.992 1.00 18.41 88 ALA A O 1
ATOM 662 N N . GLY A 1 89 ? -0.804 18.699 14.478 1.00 18.37 89 GLY A N 1
ATOM 663 C CA . GLY A 1 89 ? -2.201 18.275 14.400 1.00 17.32 89 GLY A CA 1
ATOM 664 C C . GLY A 1 89 ? -2.619 18.060 12.948 1.00 15.11 89 GLY A C 1
ATOM 665 O O . GLY A 1 89 ? -3.580 17.357 12.661 1.00 16.92 89 GLY A O 1
ATOM 666 N N . ALA A 1 90 ? -1.806 18.546 12.010 1.00 14.96 90 ALA A N 1
ATOM 667 C CA . ALA A 1 90 ? -2.088 18.365 10.590 1.00 15.19 90 ALA A CA 1
ATOM 668 C C . ALA A 1 90 ? -1.488 17.097 10.004 1.00 12.39 90 ALA A C 1
ATOM 669 O O . ALA A 1 90 ? -1.655 16.845 8.805 1.00 13.12 90 ALA A O 1
ATOM 671 N N . GLY A 1 91 ? -0.779 16.294 10.791 1.00 14.56 91 GLY A N 1
ATOM 672 C CA . GLY A 1 91 ? -0.288 15.005 10.322 1.00 16.01 91 GLY A CA 1
ATOM 673 C C . GLY A 1 91 ? 1.214 14.992 10.029 1.00 14.09 91 GLY A C 1
ATOM 674 O O . GLY A 1 91 ? 1.732 13.945 9.631 1.00 14.63 91 GLY A O 1
ATOM 675 N N . MET A 1 92 ? 1.909 16.091 10.317 1.00 10.74 92 MET A N 1
ATOM 676 C CA . MET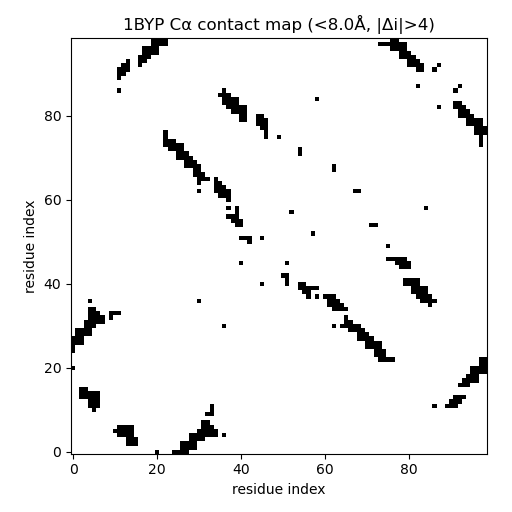 A 1 92 ? 3.336 16.173 10.017 1.00 9.64 92 MET A CA 1
ATOM 677 C C . MET A 1 92 ? 4.182 15.531 11.114 1.00 10.41 92 MET A C 1
ATOM 678 O O . MET A 1 92 ? 4.698 16.177 12.028 1.00 10.18 92 MET A O 1
ATOM 683 N N . VAL A 1 93 ? 4.272 14.207 11.019 1.00 10.71 93 VAL A N 1
ATOM 684 C CA . VAL A 1 93 ? 4.895 13.346 12.022 1.00 13.43 93 VAL A CA 1
ATOM 685 C C . VAL A 1 93 ? 5.727 12.278 11.310 1.00 12.61 93 VAL A C 1
ATOM 686 O O . VAL A 1 93 ? 5.477 11.957 10.146 1.00 12.70 93 VAL A O 1
ATOM 690 N N . GLY A 1 94 ? 6.837 11.878 11.934 1.00 13.66 94 GLY A N 1
ATOM 691 C CA . GLY A 1 94 ? 7.712 10.919 11.271 1.00 13.56 94 GLY A CA 1
ATOM 692 C C . GLY A 1 94 ? 8.406 10.006 12.278 1.00 12.69 94 GLY A C 1
ATOM 693 O O . GLY A 1 94 ? 8.329 10.184 13.490 1.00 12.94 94 GLY A O 1
ATOM 694 N N . LYS A 1 95 ? 9.166 9.078 11.715 1.00 12.89 95 LYS A N 1
ATOM 695 C CA . LYS A 1 95 ? 9.827 8.052 12.528 1.00 16.17 95 LYS A CA 1
ATOM 696 C C . LYS A 1 95 ? 11.191 7.757 11.890 1.00 13.13 95 LYS A C 1
ATOM 697 O O . LYS A 1 95 ? 11.294 7.673 10.669 1.00 14.09 95 LYS A O 1
ATOM 703 N N . VAL A 1 96 ? 12.190 7.584 12.740 1.00 14.36 96 VAL A N 1
ATOM 704 C CA . VAL A 1 96 ? 13.491 7.110 12.279 1.00 12.24 96 VAL A CA 1
ATOM 705 C C . VAL A 1 96 ? 13.969 5.956 13.154 1.00 10.56 96 VAL A C 1
ATOM 706 O O . VAL A 1 96 ? 13.795 5.968 14.368 1.00 14.83 96 VAL A O 1
ATOM 710 N N . THR A 1 97 ? 14.470 4.916 12.503 1.00 11.75 97 THR A N 1
ATOM 711 C CA . THR A 1 97 ? 15.047 3.787 13.224 1.00 11.91 97 THR A CA 1
ATOM 712 C C . THR A 1 97 ? 16.570 3.834 13.051 1.00 9.64 97 THR A C 1
ATOM 713 O O . THR A 1 97 ? 17.033 4.008 11.929 1.00 11.79 97 THR A O 1
ATOM 717 N N . VAL A 1 98 ? 17.289 3.831 14.155 1.00 13.15 98 VAL A N 1
ATOM 718 C CA . VAL A 1 98 ? 18.758 3.854 14.147 1.00 12.17 98 VAL A CA 1
ATOM 719 C C . VAL A 1 98 ? 19.286 2.436 14.419 1.00 15.19 98 VAL A C 1
ATOM 720 O O . VAL A 1 98 ? 18.904 1.816 15.412 1.00 14.15 98 VAL A O 1
ATOM 724 N N . ASN A 1 99 ? 20.060 1.932 13.469 1.00 19.64 99 ASN A N 1
ATOM 725 C CA . ASN A 1 99 ? 20.494 0.538 13.508 1.00 27.88 99 ASN A CA 1
ATOM 726 C C . ASN A 1 99 ? 21.988 0.409 13.779 1.00 30.81 99 ASN A C 1
ATOM 727 O O . ASN A 1 99 ? 22.758 1.326 13.435 1.00 27.90 99 ASN A O 1
#

CATH classification: 2.60.40.420

Sequence (99 aa):
AEVLLGSSDGGLAFVPSDLSIASGEKITFKNNAGFPHNDLFDKKEVPAGVDVTKISMPEEDLLNAPGEEYSVTLTEKGTYKFYCAPHAGAGMVGKVTVN

Foldseek 3Di:
DEWEQADQVGQREIVVQEEEDEAFDKYKYWYDDNDFWFKFWDPVWDDPPDDRVVFGDPLPDTDGDHGDIDMGHHHDFAKIKMATNVCRVVPHIGMYGYD

B-factor: mean 21.15, std 11.08, range [7.64, 82.25]

InterPro domains:
  IPR000923 Blue (type 1) copper domain [PF00127] (68-165)
  IPR001235 Blue (type 1) copper protein, plastocyanin-type [PR00156] (86-99)
  IPR001235 Blue (type 1) copper protein, plastocyanin-type [PR00156] (101-116)
  IPR001235 Blue (type 1) copper protein, plastocyanin-type [PR00156] (142-156)
  IPR002387 Plastocyanin [PR00157] (72-91)
  IPR002387 Plastocyanin [PR00157] (95-113)
  IPR002387 Plastocyanin [PR00157] (144-163)
  IPR002387 Plastocyanin [TIGR02656] (68-165)
  IPR002387 Plastocyanin [cd04219] (67-165)
  IPR008972 Cupredoxin [G3DSA:2.60.40.420] (67-165)
  IPR008972 Cupredoxin [SSF49503] (64-165)
  IPR028871 Blue (type 1) copper protein, binding site [PS00196] (144-158)

Nearest PDB structures (foldseek):
  1byp-assembly1_A  TM=1.010E+00  e=6.684E-22  Silene latifolia subsp. alba
  1byo-assembly2_B  TM=9.989E-01  e=2.791E-20  Silene latifolia subsp. alba
  1tef-assembly2_B  TM=1.000E+00  e=6.383E-19  Spinacia oleracea
  1teg-assembly2_B  TM=9.996E-01  e=1.776E-18  Spinacia oleracea
  4dp9-assembly1_X  TM=9.887E-01  e=1.219E-17  Populus nigra

Organism: Silene latifolia subsp. alba (NCBI:txid52853)

Solvent-accessible surface area: 5052 Å² total; per-residue (Å²): 50,91,0,56,0,0,30,108,128,40,31,64,36,4,60,61,56,94,24,82,8,58,49,46,53,108,0,23,0,61,6,61,22,39,64,53,0,0,0,15,2,36,141,147,90,27,24,100,85,32,86,25,112,172,15,16,13,74,96,139,70,69,13,89,42,110,36,62,95,46,50,15,66,4,82,89,128,28,58,1,72,1,56,0,28,71,31,39,89,65,53,0,53,4,84,0,33,2,106